Protein AF-A0AAD6GIP8-F1 (afdb_monomer_lite)

Secondary structure (DSSP, 8-state):
---EEEEE-SSTT-EEEEEE--SS-EEEEEE-TTSSEEEEEETTEEEEEETTT--EEEEEE----SS------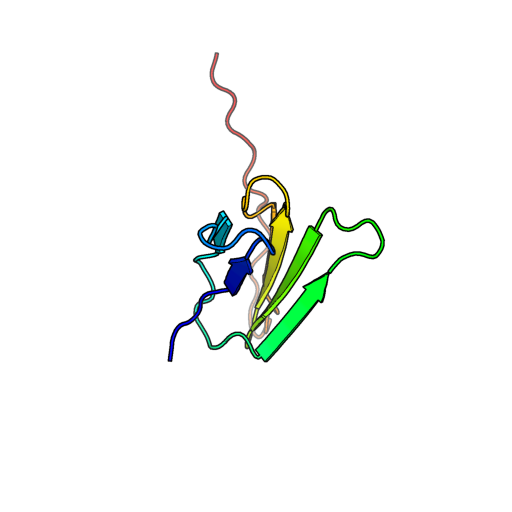-------

Organism: NCBI:txid3151616

Sequence (80 aa):
MDHTVRLWDISPDALQHTLHGHSKWVSSVAFSPDGRLIASGSYGSVRLWDTATGALQQTLKRFWSGGLLSWRPTSNLELP

Foldseek 3Di:
DDQWDWDADPPPDDRPDIQDDGPAHFPDWDADPVRQWIWTDGVFWIWIAGRNNRDTPDIDGDDPPPDDDDDDDPPPDDDD

Structure (mmCIF, N/CA/C/O backbone):
data_AF-A0AAD6GIP8-F1
#
_entry.id   AF-A0AAD6GIP8-F1
#
loop_
_atom_site.group_PDB
_atom_site.id
_atom_site.type_symbol
_atom_site.label_atom_id
_atom_site.label_alt_id
_atom_site.label_comp_id
_atom_site.label_asym_id
_atom_site.label_entity_id
_atom_site.label_seq_id
_atom_site.pdbx_PDB_ins_code
_atom_site.Cartn_x
_atom_site.Cartn_y
_atom_site.Cartn_z
_atom_site.occupancy
_atom_site.B_iso_or_equiv
_atom_site.auth_seq_id
_atom_site.auth_comp_id
_atom_site.auth_asym_id
_atom_site.auth_atom_id
_atom_site.pdbx_PDB_model_num
ATOM 1 N N . MET A 1 1 ? -3.565 9.175 -16.015 1.00 58.09 1 MET A N 1
ATOM 2 C CA . MET A 1 1 ? -3.415 7.934 -15.225 1.00 58.09 1 MET A CA 1
ATOM 3 C C . MET A 1 1 ? -2.501 8.253 -14.059 1.00 58.09 1 MET A C 1
ATOM 5 O O . MET A 1 1 ? -1.341 8.565 -14.309 1.00 58.09 1 MET A O 1
ATOM 9 N N . ASP A 1 2 ? -3.026 8.297 -12.836 1.00 66.25 2 ASP A N 1
ATOM 10 C CA . ASP A 1 2 ? -2.267 8.675 -11.642 1.00 66.25 2 ASP A CA 1
ATOM 11 C C . ASP A 1 2 ? -1.481 7.484 -11.065 1.00 66.25 2 ASP A C 1
ATOM 13 O O . ASP A 1 2 ? -1.835 6.320 -11.227 1.00 66.25 2 ASP A O 1
ATOM 17 N N . HIS A 1 3 ? -0.307 7.773 -10.497 1.00 84.88 3 HIS A N 1
ATOM 18 C CA . HIS A 1 3 ? 0.620 6.781 -9.920 1.00 84.88 3 HIS A CA 1
ATOM 19 C C . HIS A 1 3 ? 0.480 6.762 -8.394 1.00 84.88 3 HIS A C 1
ATOM 21 O O . HIS A 1 3 ? 1.463 6.704 -7.654 1.00 84.88 3 HIS A O 1
ATOM 27 N N . THR A 1 4 ? -0.749 6.922 -7.921 1.00 85.25 4 THR A N 1
ATOM 28 C CA . THR A 1 4 ? -1.075 7.139 -6.514 1.00 85.25 4 THR A CA 1
ATOM 29 C C . THR A 1 4 ? -1.931 5.995 -5.997 1.00 85.25 4 THR A C 1
ATOM 31 O O . THR A 1 4 ? -2.636 5.327 -6.752 1.00 85.25 4 THR A O 1
ATOM 34 N N . VAL A 1 5 ? -1.859 5.763 -4.691 1.00 85.81 5 VAL A N 1
ATOM 35 C CA . VAL A 1 5 ? -2.837 4.939 -3.975 1.00 85.81 5 VAL A CA 1
ATOM 36 C C . VAL A 1 5 ? -3.618 5.872 -3.062 1.00 85.81 5 VAL A C 1
ATOM 38 O O . VAL A 1 5 ? -3.031 6.766 -2.460 1.00 85.81 5 VAL A O 1
ATOM 41 N N . ARG A 1 6 ? -4.938 5.714 -2.984 1.00 87.44 6 ARG A N 1
ATOM 42 C CA . ARG A 1 6 ? -5.799 6.538 -2.128 1.00 87.44 6 ARG A CA 1
ATOM 43 C C . ARG A 1 6 ? -6.503 5.650 -1.117 1.00 87.44 6 ARG A C 1
ATOM 45 O O . ARG A 1 6 ? -7.039 4.612 -1.501 1.00 87.44 6 ARG A O 1
ATOM 52 N N . LEU A 1 7 ? -6.491 6.070 0.142 1.00 84.00 7 LEU A N 1
ATOM 53 C CA . LEU A 1 7 ? -7.219 5.425 1.226 1.00 84.00 7 LEU A CA 1
ATOM 54 C C . LEU A 1 7 ? -8.458 6.255 1.566 1.00 84.00 7 LEU A C 1
ATOM 56 O O . LEU A 1 7 ? -8.362 7.471 1.749 1.00 84.00 7 LEU A O 1
ATOM 60 N N . TRP A 1 8 ? -9.603 5.583 1.643 1.00 82.75 8 TRP A N 1
ATOM 61 C CA . TRP A 1 8 ? -10.907 6.188 1.899 1.00 82.75 8 TRP A CA 1
ATOM 62 C C . TRP A 1 8 ? -11.507 5.578 3.161 1.00 82.75 8 TRP A C 1
ATOM 64 O O . TRP A 1 8 ? -11.464 4.358 3.327 1.00 82.75 8 TRP A O 1
ATOM 74 N N . ASP A 1 9 ? -12.078 6.420 4.016 1.00 75.44 9 ASP A N 1
ATOM 75 C CA . ASP A 1 9 ? -13.003 5.969 5.052 1.00 75.44 9 ASP A CA 1
ATOM 76 C C . ASP A 1 9 ? -14.409 5.797 4.453 1.00 75.44 9 ASP A C 1
ATOM 78 O O . ASP A 1 9 ? -14.749 6.408 3.442 1.00 75.44 9 ASP A O 1
ATOM 82 N N . ILE A 1 10 ? -15.250 4.998 5.106 1.00 71.88 10 ILE A N 1
ATOM 83 C CA . ILE A 1 10 ? -16.674 4.832 4.771 1.00 71.88 10 ILE A CA 1
ATOM 84 C C . ILE A 1 10 ? -17.472 6.085 5.188 1.00 71.88 10 ILE A C 1
ATOM 86 O O . ILE A 1 10 ? -18.619 6.277 4.784 1.00 71.88 10 ILE A O 1
ATOM 90 N N . SER A 1 11 ? -16.863 6.967 5.984 1.00 72.75 11 SER A N 1
ATOM 91 C CA . SER A 1 11 ? -17.432 8.271 6.308 1.00 72.75 11 SER A CA 1
ATOM 92 C C . SER A 1 11 ? -17.535 9.149 5.048 1.00 72.75 11 SER A C 1
ATOM 94 O O . SER A 1 11 ? -16.559 9.253 4.303 1.00 72.75 11 SER A O 1
ATOM 96 N N . PRO A 1 12 ? -18.679 9.819 4.811 1.00 62.06 12 PRO A N 1
ATOM 97 C CA . PRO A 1 12 ? -19.046 10.401 3.513 1.00 62.06 12 PRO A CA 1
ATOM 98 C C . PRO A 1 12 ? -18.155 11.542 2.991 1.00 62.06 12 PRO A C 1
ATOM 100 O O . PRO A 1 12 ? -18.421 12.040 1.903 1.00 62.06 12 PRO A O 1
ATOM 103 N N . ASP A 1 13 ? -17.107 11.941 3.716 1.00 59.81 13 ASP A N 1
ATOM 104 C CA . ASP A 1 13 ? -16.250 13.078 3.354 1.00 59.81 13 ASP A CA 1
ATOM 105 C C . ASP A 1 13 ? -14.745 12.851 3.621 1.00 59.81 13 ASP A C 1
ATOM 107 O O . ASP A 1 13 ? -13.963 13.796 3.692 1.00 59.81 13 ASP A O 1
ATOM 111 N N . ALA A 1 14 ? -14.299 11.601 3.799 1.00 61.56 14 ALA A N 1
ATOM 112 C CA . ALA A 1 14 ? -12.947 11.323 4.292 1.00 61.56 14 ALA A CA 1
ATOM 113 C C . ALA A 1 14 ? -12.085 10.537 3.291 1.00 61.56 14 ALA A C 1
ATOM 115 O O . ALA A 1 14 ? -11.852 9.333 3.427 1.00 61.56 14 ALA A O 1
ATOM 116 N N . LEU A 1 15 ? -11.521 11.250 2.309 1.00 72.25 15 LEU A N 1
ATOM 117 C CA . LEU A 1 15 ? -10.224 10.846 1.762 1.00 72.25 15 LEU A CA 1
ATOM 118 C C . LEU A 1 15 ? -9.205 10.978 2.900 1.00 72.25 15 LEU A C 1
ATOM 120 O O . LEU A 1 15 ? -8.825 12.090 3.260 1.00 72.25 15 LEU A O 1
ATOM 124 N N . GLN A 1 16 ? -8.779 9.855 3.471 1.00 78.25 16 GLN A N 1
ATOM 125 C CA . GLN A 1 16 ? -7.853 9.876 4.600 1.00 78.25 16 GLN A CA 1
ATOM 126 C C . GLN A 1 16 ? -6.437 10.196 4.128 1.00 78.25 16 GLN A C 1
ATOM 128 O O . GLN A 1 16 ? -5.802 11.099 4.662 1.00 78.25 16 GLN A O 1
ATOM 133 N N . HIS A 1 17 ? -5.955 9.488 3.099 1.00 82.00 17 HIS A N 1
ATOM 134 C CA . HIS A 1 17 ? -4.561 9.591 2.664 1.00 82.00 17 HIS A CA 1
ATOM 135 C C . HIS A 1 17 ? -4.404 9.419 1.156 1.00 82.00 17 HIS A C 1
ATOM 137 O O . HIS A 1 17 ? -4.998 8.525 0.549 1.00 82.00 17 HIS A O 1
ATOM 143 N N . THR A 1 18 ? -3.536 10.237 0.553 1.00 86.38 18 THR A N 1
ATOM 144 C CA . THR A 1 18 ? -3.015 9.996 -0.801 1.00 86.38 18 THR A CA 1
ATOM 145 C C . THR A 1 18 ? -1.546 9.607 -0.716 1.00 86.38 18 THR A C 1
ATOM 147 O O . THR A 1 18 ? -0.690 10.387 -0.308 1.00 86.38 18 THR A O 1
ATOM 150 N N . LEU A 1 19 ? -1.254 8.380 -1.124 1.00 85.50 19 LEU A N 1
ATOM 151 C CA . LEU A 1 19 ? 0.054 7.752 -1.044 1.00 85.50 19 LEU A CA 1
ATOM 152 C C . LEU A 1 19 ? 0.810 8.013 -2.350 1.00 85.50 19 LEU A C 1
ATOM 154 O O . LEU A 1 19 ? 0.581 7.372 -3.384 1.00 85.50 19 LEU A O 1
ATOM 158 N N . HIS A 1 20 ? 1.699 9.002 -2.303 1.00 85.06 20 HIS A N 1
ATOM 159 C CA . HIS A 1 20 ? 2.518 9.424 -3.435 1.00 85.06 20 HIS A CA 1
ATOM 160 C C . HIS A 1 20 ? 3.872 8.716 -3.441 1.00 85.06 20 HIS A C 1
ATOM 162 O O . HIS A 1 20 ? 4.555 8.641 -2.422 1.00 85.06 20 HIS A O 1
ATOM 168 N N . GLY A 1 21 ? 4.319 8.255 -4.612 1.00 79.38 21 GLY A N 1
ATOM 169 C CA . GLY A 1 21 ? 5.708 7.820 -4.777 1.00 79.38 21 GLY A CA 1
ATOM 170 C C . GLY A 1 21 ? 5.943 6.709 -5.789 1.00 79.38 21 GLY A C 1
ATOM 171 O O . GLY A 1 21 ? 7.102 6.430 -6.115 1.00 79.38 21 GLY A O 1
ATOM 172 N N . HIS A 1 22 ? 4.908 6.055 -6.315 1.00 84.62 22 HIS A N 1
ATOM 173 C CA . HIS A 1 22 ? 5.134 5.152 -7.437 1.00 84.62 22 HIS A CA 1
ATOM 174 C C . HIS A 1 22 ? 5.578 5.943 -8.671 1.00 84.62 22 HIS A C 1
ATOM 176 O O . HIS A 1 22 ? 5.020 6.982 -8.999 1.00 84.62 22 HIS A O 1
ATOM 182 N N . SER A 1 23 ? 6.622 5.453 -9.338 1.00 82.69 23 SER A N 1
ATOM 183 C CA . SER A 1 23 ? 7.149 6.030 -10.583 1.00 82.69 23 SER A CA 1
ATOM 184 C C . SER A 1 23 ? 6.478 5.456 -11.836 1.00 82.69 23 SER A C 1
ATOM 186 O O . SER A 1 23 ? 6.792 5.852 -12.961 1.00 82.69 23 SER A O 1
ATOM 188 N N . LYS A 1 24 ? 5.609 4.461 -11.645 1.00 85.00 24 LYS A N 1
ATOM 189 C CA . LYS A 1 24 ? 4.866 3.720 -12.665 1.00 85.00 24 LYS A CA 1
ATOM 190 C C . LYS A 1 24 ? 3.455 3.460 -12.155 1.00 85.00 24 LYS A C 1
ATOM 192 O O . LYS A 1 24 ? 3.180 3.633 -10.969 1.00 85.00 24 LYS A O 1
ATOM 197 N N . TRP A 1 25 ? 2.581 3.000 -13.045 1.00 86.56 25 TRP A N 1
ATOM 198 C CA . TRP A 1 25 ? 1.228 2.603 -12.675 1.00 86.56 25 TRP A CA 1
ATOM 199 C C . TRP A 1 25 ? 1.244 1.556 -11.568 1.00 86.56 25 TRP A C 1
ATOM 201 O O . TRP A 1 25 ? 2.016 0.590 -11.608 1.00 86.56 25 TRP A O 1
ATOM 211 N N . VAL A 1 26 ? 0.389 1.789 -10.579 1.00 89.19 26 VAL A N 1
ATOM 212 C CA . VAL A 1 26 ? 0.111 0.819 -9.531 1.00 89.19 26 VAL A CA 1
ATOM 213 C C . VAL A 1 26 ? -0.745 -0.268 -10.162 1.00 89.19 26 VAL A C 1
ATOM 215 O O . VAL A 1 26 ? -1.821 0.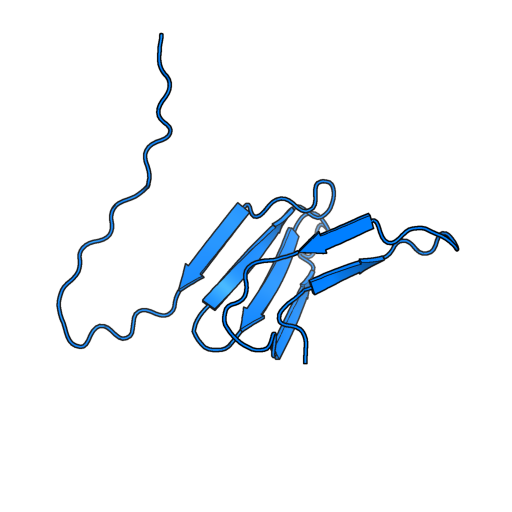011 -10.681 1.00 89.19 26 VAL A O 1
ATOM 218 N N . SER A 1 27 ? -0.236 -1.494 -10.173 1.00 90.38 27 SER A N 1
ATOM 219 C CA . SER A 1 27 ? -0.908 -2.645 -10.777 1.00 90.38 27 SER A CA 1
ATOM 220 C C . SER A 1 27 ? -1.565 -3.556 -9.744 1.00 90.38 27 SER A C 1
ATOM 222 O O . SER A 1 27 ? -2.335 -4.431 -10.118 1.00 90.38 27 SER A O 1
ATOM 224 N N . SER A 1 28 ? -1.240 -3.397 -8.458 1.00 88.75 28 SER A N 1
ATOM 225 C CA . SER A 1 28 ? -1.808 -4.203 -7.376 1.00 88.75 28 SER A CA 1
ATOM 226 C C . SER A 1 28 ? -1.755 -3.462 -6.044 1.00 88.75 28 SER A C 1
ATOM 228 O O . SER A 1 28 ? -0.813 -2.707 -5.792 1.00 88.75 28 SER A O 1
ATOM 230 N N . VAL A 1 29 ? -2.751 -3.704 -5.192 1.00 91.75 29 VAL A N 1
ATOM 231 C CA . VAL A 1 29 ? -2.830 -3.220 -3.811 1.00 91.75 29 VAL A CA 1
ATOM 232 C C . VAL A 1 29 ? -3.375 -4.349 -2.934 1.00 91.75 29 VAL A C 1
ATOM 234 O O . VAL A 1 29 ? -4.299 -5.049 -3.343 1.00 91.75 29 VAL A O 1
ATOM 237 N N . ALA A 1 30 ? -2.811 -4.533 -1.742 1.00 93.50 30 ALA A N 1
ATOM 238 C CA . ALA A 1 30 ? -3.266 -5.511 -0.758 1.00 93.50 30 ALA A CA 1
ATOM 239 C C . ALA A 1 30 ? -3.130 -4.957 0.665 1.00 93.50 30 ALA A C 1
ATOM 241 O O . ALA A 1 30 ? -2.165 -4.256 0.970 1.00 93.50 30 ALA A O 1
ATOM 242 N N . PHE A 1 31 ? -4.072 -5.306 1.537 1.00 91.38 31 PHE A N 1
ATOM 243 C CA . PHE A 1 31 ? -3.968 -5.044 2.971 1.00 91.38 31 PHE A CA 1
ATOM 244 C C . PHE A 1 31 ? -3.242 -6.190 3.671 1.00 91.38 31 PHE A C 1
ATOM 246 O O . PHE A 1 31 ? -3.358 -7.352 3.270 1.00 91.38 31 PHE A O 1
ATOM 253 N N . SER A 1 32 ? -2.510 -5.873 4.735 1.00 91.31 32 SER A N 1
ATOM 254 C CA . SER A 1 32 ? -2.044 -6.889 5.669 1.00 91.31 32 SER A CA 1
ATOM 255 C C . SER A 1 32 ? -3.233 -7.518 6.413 1.00 91.31 32 SER A C 1
ATOM 257 O O . SER A 1 32 ? -4.252 -6.855 6.617 1.00 91.31 32 SER A O 1
ATOM 259 N N . PRO A 1 33 ? -3.124 -8.782 6.863 1.00 89.88 33 PRO A N 1
ATOM 260 C CA . PRO A 1 33 ? -4.202 -9.446 7.603 1.00 89.88 33 PRO A CA 1
ATOM 261 C C . PRO A 1 33 ? -4.600 -8.733 8.903 1.00 89.88 33 PRO A C 1
ATOM 263 O O . PRO A 1 33 ? -5.735 -8.853 9.347 1.00 89.88 33 PRO A O 1
ATOM 266 N N . ASP A 1 34 ? -3.667 -7.993 9.507 1.00 90.94 34 ASP A N 1
ATOM 267 C CA . ASP A 1 34 ? -3.886 -7.191 10.713 1.00 90.94 34 ASP A CA 1
ATOM 268 C C . ASP A 1 34 ? -4.373 -5.757 10.421 1.00 90.94 34 ASP A C 1
ATOM 270 O O . ASP A 1 34 ? -4.601 -4.989 11.352 1.00 90.94 34 ASP A O 1
ATOM 274 N N . GLY A 1 35 ? -4.513 -5.378 9.144 1.00 89.19 35 GLY A N 1
ATOM 275 C CA . GLY A 1 35 ? -4.991 -4.063 8.714 1.00 89.19 35 GLY A CA 1
ATOM 276 C C . GLY A 1 35 ? -4.043 -2.897 9.007 1.00 89.19 35 GLY A C 1
ATOM 277 O O . GLY A 1 35 ? -4.447 -1.745 8.865 1.00 89.19 35 GLY A O 1
ATOM 278 N N . ARG A 1 36 ? -2.798 -3.156 9.421 1.00 90.88 36 ARG A N 1
ATOM 279 C CA . ARG A 1 36 ? -1.813 -2.112 9.760 1.00 90.88 36 ARG A CA 1
ATOM 280 C C . ARG A 1 36 ? -1.019 -1.603 8.566 1.00 90.88 36 ARG A C 1
ATOM 282 O O . ARG A 1 36 ? -0.508 -0.487 8.598 1.00 90.88 36 ARG A O 1
ATOM 289 N N . LEU A 1 37 ? -0.893 -2.419 7.523 1.00 92.44 37 LEU A N 1
ATOM 290 C CA . LEU A 1 37 ? -0.081 -2.104 6.359 1.00 92.44 37 LEU A CA 1
ATOM 291 C C . LEU A 1 37 ? -0.871 -2.240 5.062 1.00 92.44 37 LEU A C 1
ATOM 293 O O . LEU A 1 37 ? -1.698 -3.136 4.889 1.00 92.44 37 LEU A O 1
ATOM 297 N N . ILE A 1 38 ? -0.531 -1.375 4.114 1.00 93.44 38 ILE A N 1
ATOM 298 C CA . ILE A 1 38 ? -0.915 -1.494 2.710 1.00 93.44 38 ILE A CA 1
ATOM 299 C C . ILE A 1 38 ? 0.337 -1.828 1.920 1.00 93.44 38 ILE A C 1
ATOM 301 O O . ILE A 1 38 ? 1.330 -1.107 1.987 1.00 93.44 38 ILE A O 1
ATOM 305 N N . ALA A 1 39 ? 0.281 -2.892 1.132 1.00 92.19 39 ALA A N 1
ATOM 306 C CA . ALA A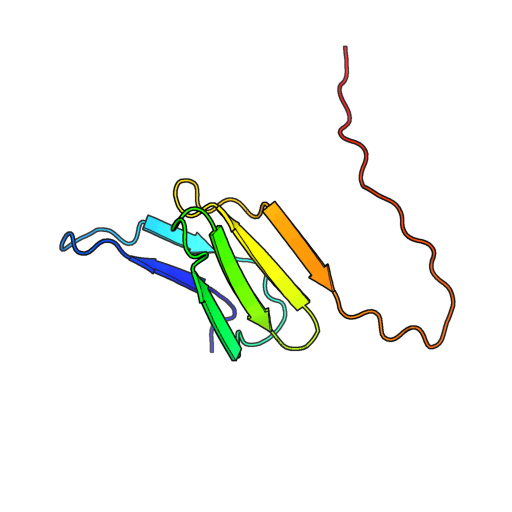 1 39 ? 1.262 -3.173 0.103 1.00 92.19 39 ALA A CA 1
ATOM 307 C C . ALA A 1 39 ? 0.730 -2.693 -1.244 1.00 92.19 39 ALA A C 1
ATOM 309 O O . ALA A 1 39 ? -0.365 -3.074 -1.651 1.00 92.19 39 ALA A O 1
ATOM 310 N N . SER A 1 40 ? 1.511 -1.895 -1.965 1.00 92.88 40 SER A N 1
ATOM 311 C CA . SER A 1 40 ? 1.187 -1.490 -3.331 1.00 92.88 40 SER A CA 1
ATOM 312 C C . SER A 1 40 ? 2.320 -1.830 -4.288 1.00 92.88 40 SER A C 1
ATOM 314 O O . SER A 1 40 ? 3.487 -1.499 -4.071 1.00 92.88 40 SER A O 1
ATOM 316 N N . GLY A 1 41 ? 1.970 -2.533 -5.359 1.00 90.38 41 GLY A N 1
ATOM 317 C CA . GLY A 1 41 ? 2.882 -3.001 -6.390 1.00 90.38 41 GLY A CA 1
ATOM 318 C C . GLY A 1 41 ? 2.793 -2.146 -7.646 1.00 90.38 41 GLY A C 1
ATOM 319 O O . GLY A 1 41 ? 1.711 -1.835 -8.134 1.00 90.38 41 GLY A O 1
ATOM 320 N N . SER A 1 42 ? 3.950 -1.806 -8.197 1.00 88.44 42 SER A N 1
ATOM 321 C CA . SER A 1 42 ? 4.110 -1.167 -9.503 1.00 88.44 42 SER A CA 1
ATOM 322 C C . SER A 1 42 ? 5.211 -1.872 -10.287 1.00 88.44 42 SER A C 1
ATOM 324 O O . SER A 1 42 ? 5.996 -2.644 -9.723 1.00 88.44 42 SER A O 1
ATOM 326 N N . TYR A 1 43 ? 5.334 -1.565 -11.578 1.00 86.25 43 TYR A N 1
ATOM 327 C CA . TYR A 1 43 ? 6.437 -2.087 -12.379 1.00 86.25 43 TYR A CA 1
ATOM 328 C C . TYR A 1 43 ? 7.795 -1.626 -11.817 1.00 86.25 43 TYR A C 1
ATOM 330 O O . TYR A 1 43 ? 8.186 -0.467 -11.954 1.00 86.25 43 TYR A O 1
ATOM 338 N N . GLY A 1 44 ? 8.506 -2.552 -11.166 1.00 83.44 44 GLY A N 1
ATOM 339 C CA . GLY A 1 44 ? 9.845 -2.346 -10.608 1.00 83.44 44 GLY A CA 1
ATOM 340 C C . GLY A 1 44 ? 9.900 -1.973 -9.124 1.00 83.44 44 GLY A C 1
ATOM 341 O O . GLY A 1 44 ? 10.998 -1.938 -8.565 1.00 83.44 44 GLY A O 1
ATOM 342 N N . SER A 1 45 ? 8.764 -1.736 -8.456 1.00 87.44 45 SER A N 1
ATOM 343 C CA . SER A 1 45 ? 8.769 -1.493 -7.008 1.00 87.44 45 SER A CA 1
ATOM 344 C C . SER A 1 45 ? 7.485 -1.900 -6.299 1.00 87.44 45 SER A C 1
ATOM 346 O O . SER A 1 45 ? 6.388 -1.699 -6.820 1.00 87.44 45 SER A O 1
ATOM 348 N N . VAL A 1 46 ? 7.647 -2.407 -5.082 1.00 91.38 46 VAL A N 1
ATOM 349 C CA . VAL A 1 46 ? 6.596 -2.588 -4.085 1.00 91.38 46 VAL A CA 1
ATOM 350 C C . VAL A 1 46 ? 6.835 -1.580 -2.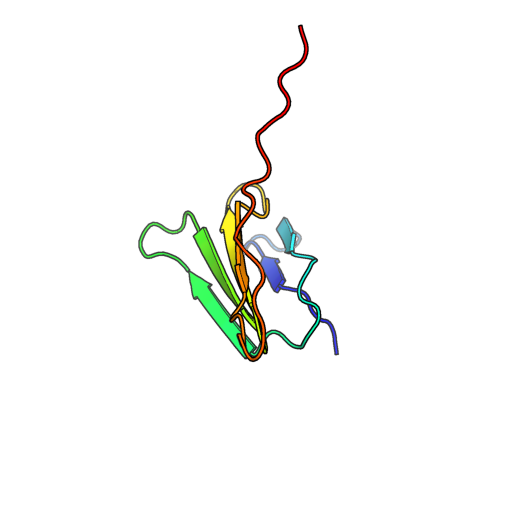967 1.00 91.38 46 VAL A C 1
ATOM 352 O O . VAL A 1 46 ? 7.971 -1.394 -2.531 1.00 91.38 46 VAL A O 1
ATOM 355 N N . ARG A 1 47 ? 5.785 -0.908 -2.513 1.00 90.75 47 ARG A N 1
ATOM 356 C CA . ARG A 1 47 ? 5.828 0.025 -1.388 1.00 90.75 47 ARG A CA 1
ATOM 357 C C . ARG A 1 47 ? 4.926 -0.486 -0.274 1.00 90.75 47 ARG A C 1
ATOM 359 O O . ARG A 1 47 ? 3.862 -1.028 -0.559 1.00 90.75 47 ARG A O 1
ATOM 366 N N . LEU A 1 48 ? 5.383 -0.337 0.963 1.00 93.19 48 LEU A N 1
ATOM 367 C CA . LEU A 1 48 ? 4.614 -0.624 2.167 1.00 93.19 48 LEU A CA 1
ATOM 368 C C . LEU A 1 48 ? 4.282 0.692 2.854 1.00 93.19 48 LEU A C 1
ATOM 370 O O . LEU A 1 48 ? 5.175 1.517 3.067 1.00 93.19 48 LEU A O 1
ATOM 374 N N . TRP A 1 49 ? 3.017 0.864 3.202 1.00 93.69 49 TRP A N 1
ATOM 375 C CA . TRP A 1 49 ? 2.487 2.067 3.828 1.00 93.69 49 TRP A CA 1
ATOM 376 C C . TRP A 1 49 ? 1.805 1.701 5.127 1.00 93.69 49 TRP A C 1
ATOM 378 O O . TRP A 1 49 ? 1.139 0.672 5.196 1.00 93.69 49 TRP A O 1
ATOM 388 N N . ASP A 1 50 ? 1.946 2.557 6.123 1.00 92.25 50 ASP A N 1
ATOM 389 C CA . ASP A 1 50 ? 1.159 2.480 7.344 1.00 92.25 50 ASP A CA 1
ATOM 390 C C . ASP A 1 50 ? -0.273 2.966 7.073 1.00 92.25 50 ASP A C 1
ATOM 392 O O . ASP A 1 50 ? -0.471 4.025 6.473 1.00 92.25 50 ASP A O 1
ATOM 396 N N . THR A 1 51 ? -1.276 2.182 7.471 1.00 88.69 51 THR A N 1
ATOM 397 C CA . THR A 1 51 ? -2.689 2.494 7.194 1.00 88.69 51 THR A CA 1
ATOM 398 C C . THR A 1 51 ? -3.203 3.686 7.991 1.00 88.69 51 THR A C 1
ATOM 400 O O . THR A 1 51 ? -4.005 4.454 7.468 1.00 88.69 51 THR A O 1
ATOM 403 N N . ALA A 1 52 ? -2.744 3.865 9.232 1.00 88.31 52 ALA A N 1
ATOM 404 C CA . ALA A 1 52 ? -3.232 4.914 10.124 1.00 88.31 52 ALA A CA 1
ATOM 405 C C . ALA A 1 52 ? -2.700 6.298 9.725 1.00 88.31 52 ALA A C 1
ATOM 407 O O . ALA A 1 52 ? -3.427 7.292 9.711 1.00 88.31 52 ALA A O 1
ATOM 408 N N . THR A 1 53 ? -1.416 6.357 9.388 1.00 87.31 53 THR A N 1
ATOM 409 C CA . THR A 1 53 ? -0.689 7.603 9.122 1.00 87.31 53 THR A CA 1
ATOM 410 C C . THR A 1 53 ? -0.516 7.900 7.637 1.00 87.31 53 THR A C 1
ATOM 412 O O . THR A 1 53 ? -0.158 9.021 7.287 1.00 87.31 53 THR A O 1
ATOM 415 N N . GLY A 1 54 ? -0.700 6.907 6.762 1.00 88.12 54 GLY A N 1
ATOM 416 C CA . GLY A 1 54 ? -0.371 7.017 5.341 1.00 88.12 54 GLY A CA 1
ATOM 417 C C . GLY A 1 54 ? 1.135 7.113 5.061 1.00 88.12 54 GLY A C 1
ATOM 418 O O . GLY A 1 54 ? 1.544 7.367 3.926 1.00 88.12 54 GLY A O 1
ATOM 419 N N . ALA A 1 55 ? 1.988 6.926 6.073 1.00 89.31 55 ALA A N 1
ATOM 420 C CA . ALA A 1 55 ? 3.427 7.074 5.923 1.00 89.31 55 ALA A CA 1
ATOM 421 C C . ALA A 1 55 ? 4.032 5.903 5.139 1.00 89.31 55 ALA A C 1
ATOM 423 O O . ALA A 1 55 ? 3.711 4.734 5.367 1.00 89.31 55 ALA A O 1
ATOM 424 N N . LEU A 1 56 ? 4.961 6.210 4.231 1.00 91.88 56 LEU A N 1
ATOM 425 C CA . LEU A 1 56 ? 5.765 5.200 3.549 1.00 91.88 56 LEU A CA 1
ATOM 426 C C . LEU A 1 56 ? 6.737 4.560 4.544 1.00 91.88 56 LEU A C 1
ATOM 428 O O . LEU A 1 56 ? 7.677 5.211 4.989 1.00 91.88 56 LEU A O 1
ATOM 432 N N . GLN A 1 57 ? 6.555 3.273 4.814 1.00 92.50 57 GLN A N 1
ATOM 433 C CA . GLN A 1 57 ? 7.431 2.505 5.698 1.00 92.50 57 GLN A CA 1
ATOM 434 C C . GLN A 1 57 ? 8.612 1.915 4.932 1.00 92.50 57 GLN A C 1
ATOM 436 O O . GLN A 1 57 ? 9.757 1.980 5.370 1.00 92.50 57 GLN A O 1
ATOM 441 N N . GLN A 1 58 ? 8.351 1.346 3.751 1.00 89.56 58 GLN A N 1
ATOM 442 C CA . GLN A 1 58 ? 9.399 0.667 2.998 1.00 89.56 58 GLN A CA 1
ATOM 443 C C . GLN A 1 58 ? 9.166 0.722 1.496 1.00 89.56 58 GLN A C 1
ATOM 445 O O . GLN A 1 58 ? 8.039 0.706 1.010 1.00 89.56 58 GLN A O 1
ATOM 450 N N . THR A 1 59 ? 10.263 0.747 0.740 1.00 89.38 59 THR A N 1
ATOM 451 C CA . THR A 1 59 ? 10.247 0.553 -0.711 1.00 89.38 59 THR A CA 1
ATOM 452 C C . THR A 1 59 ? 11.153 -0.614 -1.071 1.00 89.38 59 THR A C 1
ATOM 454 O O . THR A 1 59 ? 12.364 -0.553 -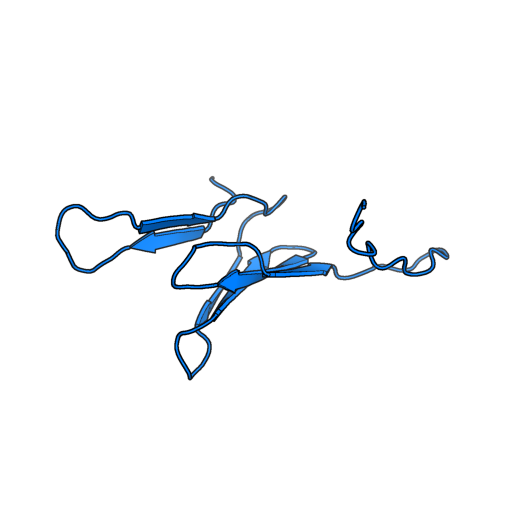0.878 1.00 89.38 59 THR A O 1
ATOM 457 N N . LEU A 1 60 ? 10.572 -1.662 -1.642 1.00 88.31 60 LEU A N 1
ATOM 458 C CA . LEU A 1 60 ? 11.282 -2.798 -2.205 1.00 88.31 60 LEU A CA 1
ATOM 459 C C . LEU A 1 60 ? 11.365 -2.607 -3.716 1.00 88.31 60 LEU A C 1
ATOM 461 O O . LEU A 1 60 ? 10.348 -2.603 -4.406 1.00 88.31 60 LEU A O 1
ATOM 465 N N . LYS A 1 61 ? 12.571 -2.434 -4.253 1.00 84.69 61 LYS A N 1
ATOM 466 C CA . LYS A 1 61 ? 12.785 -2.325 -5.701 1.00 84.69 61 LYS A CA 1
ATOM 467 C C . LYS A 1 61 ? 13.308 -3.645 -6.234 1.00 84.69 61 LYS A C 1
ATOM 469 O O . LYS A 1 61 ? 14.197 -4.247 -5.636 1.00 84.69 61 LYS A O 1
ATOM 474 N N . ARG A 1 62 ? 12.784 -4.079 -7.381 1.00 69.94 62 ARG A N 1
ATOM 475 C CA . ARG A 1 62 ? 13.377 -5.211 -8.091 1.00 69.94 62 ARG A CA 1
ATOM 476 C C . ARG A 1 62 ? 14.655 -4.710 -8.753 1.00 69.94 62 ARG A C 1
ATOM 478 O O . ARG A 1 62 ? 14.594 -4.023 -9.769 1.00 69.94 62 ARG A O 1
ATOM 485 N N . PHE A 1 63 ? 15.804 -5.015 -8.161 1.00 63.97 63 PHE A N 1
ATOM 486 C CA . PHE A 1 63 ? 17.089 -4.734 -8.787 1.00 63.97 63 PHE A CA 1
ATOM 487 C C . PHE A 1 63 ? 17.285 -5.707 -9.952 1.00 63.97 63 PHE A C 1
ATOM 489 O O . PHE A 1 63 ? 17.451 -6.907 -9.751 1.00 63.97 63 PHE A O 1
ATOM 496 N N . TRP A 1 64 ? 17.240 -5.197 -11.184 1.00 51.28 64 TRP A N 1
ATOM 497 C CA . TRP A 1 64 ? 17.810 -5.904 -12.328 1.00 51.28 64 TRP A CA 1
ATOM 498 C C . TRP A 1 64 ? 19.319 -5.683 -12.265 1.00 51.28 64 TRP A C 1
ATOM 500 O O . TRP A 1 64 ? 19.844 -4.746 -12.865 1.00 51.28 64 TRP A O 1
ATOM 510 N N . SER A 1 65 ? 20.029 -6.464 -11.454 1.00 51.88 65 SER A N 1
ATOM 511 C CA . SER A 1 65 ? 21.486 -6.381 -11.426 1.00 51.88 65 SER A CA 1
ATOM 512 C C . SER A 1 65 ? 22.043 -7.020 -12.699 1.00 51.88 65 SER A C 1
ATOM 514 O O . SER A 1 65 ? 22.303 -8.217 -12.745 1.00 51.88 65 SER A O 1
ATOM 516 N N . GLY A 1 66 ? 22.218 -6.200 -13.734 1.00 53.19 66 GLY A N 1
ATOM 517 C CA . GLY A 1 66 ? 23.200 -6.420 -14.799 1.00 53.19 66 GLY A CA 1
ATOM 518 C C . GLY A 1 66 ? 24.523 -5.688 -14.535 1.00 53.19 66 GLY A C 1
ATOM 519 O O . GLY A 1 66 ? 25.297 -5.475 -15.457 1.00 53.19 66 GLY A O 1
ATOM 520 N N . GLY A 1 67 ? 24.775 -5.248 -13.300 1.00 48.81 67 GLY A N 1
ATOM 521 C CA . GLY A 1 67 ? 25.989 -4.529 -12.924 1.00 48.81 67 GLY A CA 1
ATOM 522 C C . GLY A 1 67 ? 25.934 -4.090 -11.464 1.00 48.81 67 GLY A C 1
ATOM 523 O O . GLY A 1 67 ? 24.914 -3.585 -11.002 1.00 48.81 67 GLY A O 1
ATOM 524 N N . LEU A 1 68 ? 27.020 -4.367 -10.749 1.00 49.16 68 LEU A N 1
ATOM 525 C CA . LEU A 1 68 ? 27.266 -4.157 -9.322 1.00 49.16 68 LEU A CA 1
ATOM 526 C C . LEU A 1 68 ? 26.757 -2.801 -8.798 1.00 49.16 68 LEU A C 1
ATOM 528 O O . LEU A 1 68 ? 27.263 -1.773 -9.230 1.00 49.16 68 LEU A O 1
ATOM 532 N N . LEU A 1 69 ? 25.868 -2.795 -7.799 1.00 48.62 69 LEU A N 1
ATOM 533 C CA . LEU A 1 69 ? 25.781 -1.717 -6.804 1.00 48.62 69 LEU A CA 1
ATOM 534 C C . LEU A 1 69 ? 25.372 -2.324 -5.455 1.00 48.62 69 LEU A C 1
ATOM 536 O O . LEU A 1 69 ? 24.312 -2.937 -5.326 1.00 48.62 69 LEU A O 1
ATOM 540 N N . SER A 1 70 ? 26.257 -2.192 -4.467 1.00 49.59 70 SER A N 1
ATOM 541 C CA . SER A 1 70 ? 26.048 -2.633 -3.091 1.00 49.59 70 SER A CA 1
ATOM 542 C C . SER A 1 70 ? 24.967 -1.796 -2.403 1.00 49.59 70 SER A C 1
ATOM 544 O O . SER A 1 70 ? 24.828 -0.592 -2.627 1.00 49.59 70 SER A O 1
ATOM 546 N N . TRP A 1 71 ? 24.183 -2.458 -1.555 1.00 48.16 71 TRP A N 1
ATOM 547 C CA . TRP A 1 71 ? 23.170 -1.834 -0.715 1.00 48.16 71 TRP A CA 1
ATOM 548 C C . TRP A 1 71 ? 23.824 -0.825 0.247 1.00 48.16 71 TRP A C 1
ATOM 550 O O . TRP A 1 71 ? 24.848 -1.114 0.864 1.00 48.16 71 TRP A O 1
ATOM 560 N N . ARG A 1 72 ? 23.225 0.362 0.397 1.00 46.84 72 ARG A N 1
ATOM 561 C CA . ARG A 1 72 ? 23.478 1.262 1.533 1.00 46.84 72 ARG A CA 1
ATOM 562 C C . ARG A 1 72 ? 22.140 1.481 2.241 1.00 46.84 72 ARG A C 1
ATOM 564 O O . ARG A 1 72 ? 21.232 2.009 1.597 1.00 46.84 72 ARG A O 1
ATOM 571 N N . PRO A 1 73 ? 21.971 1.085 3.513 1.00 35.38 73 PRO A N 1
ATOM 572 C CA . PRO A 1 73 ? 20.833 1.526 4.302 1.00 35.38 73 PRO A CA 1
ATOM 573 C C . PRO A 1 73 ? 21.056 2.998 4.620 1.00 35.38 73 PRO A C 1
ATOM 575 O O . PRO A 1 73 ? 22.166 3.408 4.964 1.00 35.38 73 PRO A O 1
ATOM 578 N N . THR A 1 74 ? 20.014 3.806 4.494 1.00 50.06 74 THR A N 1
ATOM 579 C CA . THR A 1 74 ? 20.037 5.170 5.007 1.00 50.06 74 THR A CA 1
ATOM 580 C C . THR A 1 74 ? 20.010 5.057 6.530 1.00 50.06 74 THR A C 1
ATOM 582 O O . THR A 1 74 ? 18.976 4.759 7.116 1.00 50.06 74 THR A O 1
ATOM 585 N N . SER A 1 75 ? 21.173 5.184 7.167 1.00 45.34 75 SER A N 1
ATOM 586 C CA . SER A 1 75 ? 21.276 5.359 8.611 1.00 45.34 75 SER A CA 1
ATOM 587 C C . SER A 1 75 ? 20.517 6.628 8.995 1.00 45.34 75 SER A C 1
ATOM 589 O O . SER A 1 75 ? 20.815 7.697 8.456 1.00 45.34 75 SER A O 1
ATOM 591 N N . ASN A 1 76 ? 19.547 6.491 9.903 1.00 43.81 76 ASN A N 1
ATOM 592 C CA . ASN A 1 76 ? 18.948 7.605 10.632 1.00 43.81 76 ASN A CA 1
ATOM 593 C C . ASN A 1 76 ? 20.074 8.461 11.213 1.00 43.81 76 ASN A C 1
ATOM 595 O O . ASN A 1 76 ? 20.878 7.976 12.007 1.00 43.81 76 ASN A O 1
ATOM 599 N N . LEU A 1 77 ? 20.141 9.716 10.783 1.00 42.34 77 LEU A N 1
ATOM 600 C CA . LEU A 1 77 ? 21.010 10.700 11.395 1.00 42.34 77 LEU A CA 1
ATOM 601 C C . LEU A 1 77 ? 20.272 11.257 12.617 1.00 42.34 77 LEU A C 1
ATOM 603 O O . LEU A 1 77 ? 19.480 12.188 12.499 1.00 42.34 77 LEU A O 1
ATOM 607 N N . GLU A 1 78 ? 20.509 10.648 13.776 1.00 42.47 78 GLU A N 1
ATOM 608 C CA . GLU A 1 78 ? 20.436 11.372 15.043 1.00 42.47 78 GLU A CA 1
ATOM 609 C C . GLU A 1 78 ? 21.586 12.392 15.043 1.00 42.47 78 GLU A C 1
ATOM 611 O O . GLU A 1 78 ? 22.732 12.042 14.750 1.00 42.47 78 GLU A O 1
ATOM 616 N N . LEU A 1 79 ? 21.280 13.658 15.318 1.00 34.03 79 LEU A N 1
ATOM 617 C CA . LEU A 1 79 ? 22.271 14.677 15.666 1.00 34.03 79 LEU A CA 1
ATOM 618 C C . LEU A 1 79 ? 21.976 15.172 17.092 1.00 34.03 79 LEU A C 1
ATOM 620 O O . LEU A 1 79 ? 20.812 15.116 17.496 1.00 34.03 79 LEU A O 1
ATOM 624 N N . PRO A 1 80 ? 23.025 15.576 17.836 1.00 52.09 80 PRO A N 1
ATOM 625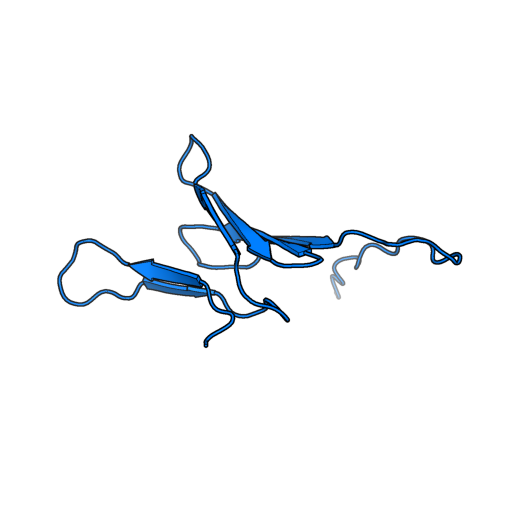 C CA . PRO A 1 80 ? 23.007 15.770 19.289 1.00 52.09 80 PRO A CA 1
ATOM 626 C C . PRO A 1 80 ? 22.097 16.896 19.783 1.00 52.09 80 PRO A C 1
ATOM 628 O O . PRO A 1 80 ? 21.867 17.863 19.021 1.00 52.09 80 PRO A O 1
#

InterPro domains:
  IPR001680 WD40 repeat [PF00400] (15-50)
  IPR001680 WD40 repeat [PS50082] (1-18)
  IPR001680 WD40 repeat [PS50082] (19-59)
  IPR001680 WD40 repeat [SM00320] (12-50)
  IPR015943 WD40/YVTN repeat-like-containing domain superfamily [G3DSA:2.130.10.10] (1-79)
  IPR036322 WD40-repeat-containing domain superfamily [SSF50978] (2-62)

Radius of gyration: 15.21 Å; chains: 1; bounding box: 46×25×34 Å

pLDDT: mean 76.45, std 17.65, range [34.03, 93.69]